Protein AF-A0A918U1X6-F1 (afdb_monomer)

pLDDT: mean 87.66, std 9.96, range [41.78, 95.81]

Nearest PDB structures (foldseek):
  2d9a-assembly1_A  TM=4.095E-01  e=6.237E+00  Mus musculus
  4cfg-assembly1_B  TM=3.578E-01  e=7.167E+00  Homo sapiens
  7lt3-assembly1_H  TM=2.401E-01  e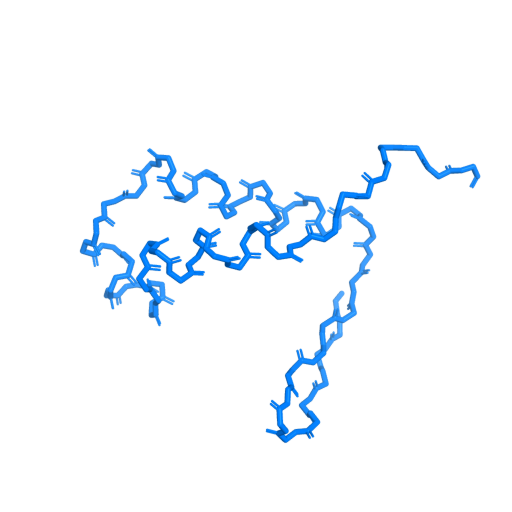=6.686E+00  Homo sapiens

Solvent-accessible surface area (backbone atoms only — not comparable to full-atom values): 4094 Å² total; per-residue (Å²): 116,50,80,45,81,70,84,89,50,75,50,74,51,60,52,71,70,57,50,55,49,53,56,50,52,54,51,50,46,66,74,72,53,57,72,66,52,20,57,73,72,68,71,43,48,64,65,56,54,51,50,52,60,70,68,53,79,91,70,72,97,72,79,134

Secondary structure (DSSP, 8-st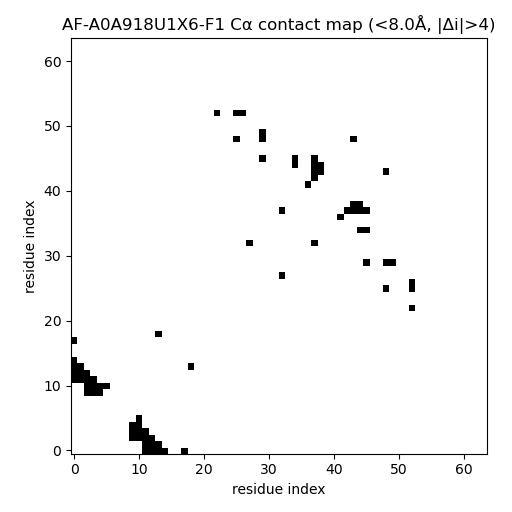ate):
-EEEE-SS-EEEE--HHHHHHHHHHHHHHHHH--HHHIIIIISS-HHHHHHHHHHS----S---

Organism: Streptomyces cinnamoneus (NCBI:txid53446)

Radius of gyration: 13.38 Å; Cα contacts (8 Å, |Δi|>4): 38; chains: 1; bounding box: 24×33×28 Å

Structure (mmCIF, N/CA/C/O backbone):
data_AF-A0A918U1X6-F1
#
_entry.id   AF-A0A918U1X6-F1
#
loop_
_atom_site.group_PDB
_atom_site.id
_atom_site.type_symbol
_atom_site.label_atom_id
_atom_site.label_alt_id
_atom_site.label_comp_id
_atom_site.label_asym_id
_atom_site.label_entity_id
_atom_site.label_seq_id
_atom_site.pdbx_PDB_ins_code
_atom_site.Cartn_x
_atom_site.Cartn_y
_atom_site.Cartn_z
_atom_site.occupancy
_atom_site.B_iso_or_equiv
_atom_site.auth_seq_id
_atom_site.auth_comp_id
_atom_site.auth_asym_id
_atom_site.auth_atom_id
_atom_site.pdbx_PDB_model_num
ATOM 1 N N . MET A 1 1 ? -0.379 -3.167 15.319 1.00 85.75 1 MET A N 1
ATOM 2 C CA . MET A 1 1 ? -0.995 -4.031 14.278 1.00 85.75 1 MET A CA 1
ATOM 3 C C . MET A 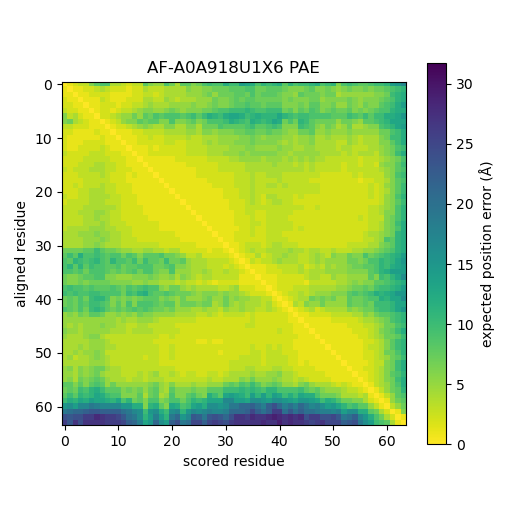1 1 ? -1.554 -5.357 14.829 1.00 85.75 1 MET A C 1
ATOM 5 O O . MET A 1 1 ? -0.902 -6.012 15.633 1.00 85.75 1 MET A O 1
ATOM 9 N N . GLN A 1 2 ? -2.746 -5.761 14.381 1.00 93.25 2 GLN A N 1
ATOM 10 C CA . GLN A 1 2 ? -3.390 -7.067 14.578 1.00 93.25 2 GLN A CA 1
ATOM 11 C C . GLN A 1 2 ? -3.883 -7.583 13.222 1.00 93.25 2 GLN A C 1
ATOM 13 O O . GLN A 1 2 ? -4.394 -6.800 12.425 1.00 93.25 2 GLN A O 1
ATOM 18 N N . VAL A 1 3 ? -3.756 -8.885 12.974 1.00 93.69 3 VAL A N 1
ATOM 19 C CA . VAL A 1 3 ? -4.182 -9.527 11.722 1.00 93.69 3 VAL A CA 1
ATOM 20 C C . VAL A 1 3 ? -5.195 -10.613 12.051 1.00 93.69 3 VAL A C 1
ATOM 22 O O . VAL A 1 3 ? -4.954 -11.433 12.936 1.00 93.69 3 VAL A O 1
ATOM 25 N N . GLN A 1 4 ? -6.327 -10.598 11.358 1.00 95.81 4 GLN A N 1
ATOM 26 C CA . GLN A 1 4 ? -7.389 -11.587 11.484 1.00 95.81 4 GLN A CA 1
ATOM 27 C C . GLN A 1 4 ? -7.683 -12.170 10.106 1.00 95.81 4 GLN A C 1
ATOM 29 O O . GLN A 1 4 ? -8.018 -11.439 9.178 1.00 95.81 4 GLN A O 1
ATOM 34 N N . ASP A 1 5 ? -7.559 -13.486 9.987 1.00 93.94 5 ASP A N 1
ATOM 35 C CA . ASP A 1 5 ? -7.970 -14.230 8.800 1.00 93.94 5 ASP A CA 1
ATOM 36 C C . ASP A 1 5 ? -9.444 -14.634 8.960 1.00 93.94 5 ASP A C 1
ATOM 38 O O . ASP A 1 5 ? -9.793 -15.377 9.881 1.00 93.94 5 ASP A O 1
ATOM 42 N N . GLN A 1 6 ? -10.315 -14.099 8.102 1.00 94.38 6 GLN A N 1
ATOM 43 C CA . GLN A 1 6 ? -11.751 -14.402 8.073 1.00 94.38 6 GLN A CA 1
ATOM 44 C C . GLN A 1 6 ? -12.108 -15.389 6.945 1.00 94.38 6 GLN A C 1
ATOM 46 O O . GLN A 1 6 ? -13.274 -15.532 6.568 1.00 94.38 6 GLN A O 1
ATOM 51 N N . GLY A 1 7 ? -11.113 -16.082 6.385 1.00 93.44 7 GLY A N 1
ATOM 52 C CA . GLY A 1 7 ? -11.244 -17.059 5.310 1.00 93.44 7 GLY A CA 1
ATOM 53 C C . GLY A 1 7 ? -11.343 -16.412 3.930 1.00 93.44 7 GLY A C 1
ATOM 54 O O . GLY A 1 7 ? -10.483 -16.631 3.084 1.00 93.44 7 GLY A O 1
ATOM 55 N N . ALA A 1 8 ? -12.392 -15.622 3.687 1.00 92.81 8 ALA A N 1
ATOM 56 C CA . ALA A 1 8 ? -12.572 -14.926 2.407 1.00 92.81 8 ALA A CA 1
ATOM 57 C C . ALA A 1 8 ? -11.724 -13.646 2.295 1.00 92.81 8 ALA A C 1
ATOM 59 O O . ALA A 1 8 ? -11.450 -13.185 1.189 1.00 92.81 8 ALA A O 1
ATOM 60 N N . GLU A 1 9 ? -11.319 -13.077 3.430 1.00 90.31 9 GLU A N 1
ATOM 61 C CA . GLU A 1 9 ? -10.541 -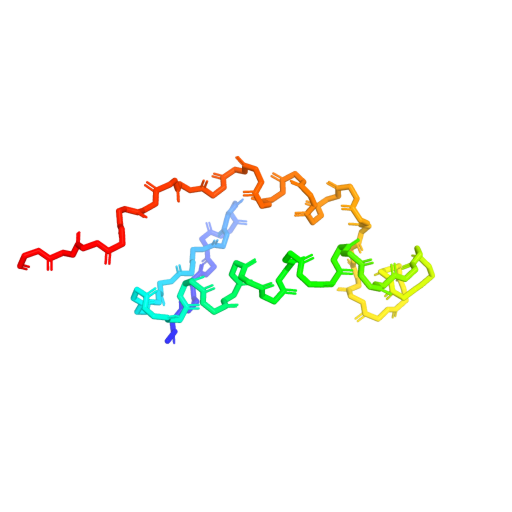11.846 3.505 1.00 90.31 9 GLU A CA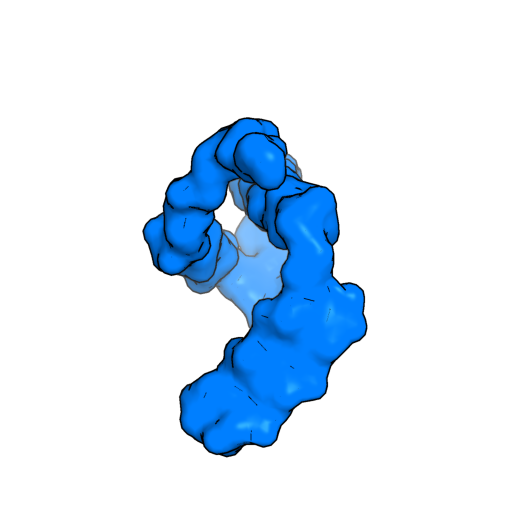 1
ATOM 62 C C . GLU A 1 9 ? -9.616 -11.837 4.725 1.00 90.31 9 GLU A C 1
ATOM 64 O O . GLU A 1 9 ? -9.863 -12.510 5.730 1.00 90.31 9 GLU A O 1
ATOM 69 N N . ILE A 1 10 ? -8.556 -11.033 4.637 1.00 90.69 10 ILE A N 1
ATOM 70 C CA . ILE A 1 10 ? -7.653 -10.746 5.750 1.00 90.69 10 ILE A CA 1
ATOM 71 C C . ILE A 1 10 ? -7.942 -9.325 6.225 1.00 90.69 10 ILE A C 1
ATOM 73 O O . ILE A 1 10 ? -7.765 -8.364 5.477 1.00 90.69 10 ILE A O 1
ATOM 77 N N . VAL A 1 11 ? -8.345 -9.186 7.487 1.00 91.38 11 VAL A N 1
ATOM 78 C CA . VAL A 1 11 ? -8.572 -7.889 8.127 1.00 91.38 11 VAL A CA 1
ATOM 79 C C . VAL A 1 11 ? -7.354 -7.524 8.960 1.00 91.38 11 VAL A C 1
ATOM 81 O O . VAL A 1 11 ? -6.969 -8.239 9.889 1.00 91.38 11 VAL A O 1
ATOM 84 N N . VAL A 1 12 ? -6.751 -6.381 8.640 1.00 91.44 12 VAL A N 1
ATOM 85 C CA . VAL A 1 12 ? -5.612 -5.836 9.375 1.00 91.44 12 VAL A CA 1
ATOM 86 C C . VAL A 1 12 ? -6.049 -4.592 10.139 1.00 91.44 12 VAL A C 1
ATOM 88 O O . VAL A 1 12 ? -6.385 -3.571 9.546 1.00 91.44 12 VAL A O 1
ATOM 91 N N . THR A 1 13 ? -5.989 -4.660 11.466 1.00 93.06 13 THR A N 1
ATOM 92 C CA . THR A 1 13 ? -6.251 -3.519 12.348 1.00 93.06 13 THR A CA 1
ATOM 93 C C . THR A 1 13 ? -4.928 -2.927 12.804 1.00 93.06 13 THR A C 1
ATOM 95 O O . THR A 1 13 ? -4.079 -3.617 13.368 1.00 93.06 13 THR A O 1
ATOM 98 N N . MET A 1 14 ? -4.726 -1.635 12.597 1.00 94.44 14 MET A N 1
ATOM 99 C CA . MET A 1 14 ? -3.490 -0.953 12.974 1.00 94.44 14 MET A CA 1
ATOM 100 C C . MET A 1 14 ? -3.775 0.461 13.469 1.00 94.44 14 MET A C 1
ATOM 102 O O . MET A 1 14 ? -4.869 0.990 13.261 1.00 94.44 14 MET A O 1
ATOM 106 N N . ALA A 1 15 ? -2.805 1.059 14.158 1.00 93.44 15 ALA A N 1
ATOM 107 C CA . ALA A 1 15 ? -2.893 2.463 14.529 1.00 93.44 15 ALA A CA 1
ATOM 108 C C . ALA A 1 15 ? -2.855 3.347 13.273 1.00 93.44 15 ALA A C 1
ATOM 110 O O . ALA A 1 15 ? -2.306 2.971 12.238 1.00 93.44 15 ALA A O 1
ATOM 111 N N . ARG A 1 16 ? -3.404 4.560 13.374 1.00 90.12 16 ARG A N 1
ATOM 112 C CA . ARG A 1 16 ? -3.435 5.514 12.254 1.00 90.12 16 ARG A CA 1
ATOM 113 C C . ARG A 1 16 ? -2.037 5.824 11.706 1.00 90.12 16 ARG A C 1
ATOM 115 O O . ARG A 1 16 ? -1.852 5.905 10.500 1.00 90.12 16 ARG A O 1
ATOM 122 N N . GLU A 1 17 ? -1.062 5.988 12.592 1.00 92.50 17 GLU A N 1
ATOM 123 C CA . GLU A 1 17 ? 0.332 6.253 12.221 1.00 92.50 17 GLU A CA 1
ATOM 124 C C . GLU A 1 17 ? 0.951 5.066 11.467 1.00 92.50 17 GLU A C 1
ATOM 126 O O . GLU A 1 17 ? 1.625 5.261 10.459 1.00 92.50 17 GLU A O 1
ATOM 131 N N . GLU A 1 18 ? 0.652 3.835 11.903 1.00 93.25 18 GLU A N 1
ATOM 132 C CA . GLU A 1 18 ? 1.073 2.609 11.214 1.00 93.25 18 GLU A CA 1
ATOM 133 C C . GLU A 1 18 ? 0.461 2.537 9.802 1.00 93.25 18 GLU A C 1
ATOM 135 O O . GLU A 1 18 ? 1.157 2.182 8.855 1.00 93.25 18 GLU A O 1
ATOM 140 N N . PHE A 1 19 ? -0.806 2.938 9.636 1.00 91.75 19 PHE A N 1
ATOM 141 C CA . PHE A 1 19 ? -1.470 2.973 8.327 1.00 91.75 19 PHE A CA 1
ATOM 142 C C . PHE A 1 19 ? -0.769 3.916 7.345 1.00 91.75 19 PHE A C 1
ATOM 144 O O . PHE A 1 19 ? -0.439 3.510 6.229 1.00 91.75 19 PHE A O 1
ATOM 151 N N . PHE A 1 20 ? -0.494 5.157 7.760 1.00 91.81 20 PHE A N 1
ATOM 152 C CA . PHE A 1 20 ? 0.197 6.121 6.900 1.00 91.81 20 PHE A CA 1
ATOM 153 C C . PHE A 1 20 ? 1.626 5.683 6.571 1.00 91.81 20 PHE A C 1
ATOM 155 O O . PHE A 1 20 ? 2.088 5.894 5.447 1.00 91.81 20 PHE A O 1
ATOM 162 N N . LEU A 1 21 ? 2.315 5.034 7.514 1.00 92.94 21 LEU A N 1
ATOM 163 C CA . LEU A 1 21 ? 3.630 4.455 7.260 1.00 92.94 21 LEU A CA 1
ATOM 164 C C . LEU A 1 21 ? 3.559 3.369 6.177 1.00 92.94 21 LEU A C 1
ATOM 166 O O . LEU A 1 21 ? 4.326 3.422 5.220 1.00 92.94 21 LEU A O 1
ATOM 170 N N . VAL A 1 22 ? 2.618 2.425 6.278 1.00 91.88 22 VAL A N 1
ATOM 171 C CA . VAL A 1 22 ? 2.438 1.361 5.273 1.00 91.88 22 VAL A CA 1
ATOM 172 C C . VAL A 1 22 ? 2.113 1.946 3.897 1.00 91.88 22 VAL A C 1
ATOM 174 O O . VAL A 1 22 ? 2.745 1.570 2.911 1.00 91.88 22 VAL A O 1
ATOM 177 N N . GLN A 1 23 ? 1.190 2.909 3.826 1.00 92.44 23 GLN A N 1
ATOM 178 C CA . GLN A 1 23 ? 0.841 3.589 2.575 1.00 92.44 23 GLN A CA 1
ATOM 179 C C . GLN A 1 23 ? 2.058 4.286 1.938 1.00 92.44 23 GLN A C 1
ATOM 181 O O . GLN A 1 23 ? 2.257 4.212 0.722 1.00 92.44 23 GLN A O 1
ATOM 186 N N . SER A 1 24 ? 2.893 4.929 2.759 1.00 92.94 24 SER A N 1
ATOM 187 C CA . SER A 1 24 ? 4.103 5.621 2.300 1.00 92.94 24 SER A CA 1
ATOM 188 C C . SER A 1 24 ? 5.136 4.634 1.755 1.00 92.94 24 SER A C 1
ATOM 190 O O . SER A 1 24 ? 5.647 4.834 0.658 1.00 92.94 24 SER A O 1
ATOM 192 N N . LEU A 1 25 ? 5.375 3.526 2.464 1.00 92.44 25 LEU A N 1
ATOM 193 C CA . LEU A 1 25 ? 6.308 2.477 2.036 1.00 92.44 25 LEU A CA 1
ATOM 194 C C . LEU A 1 25 ? 5.865 1.798 0.734 1.00 92.44 25 LEU A C 1
ATOM 196 O O . LEU A 1 25 ? 6.692 1.504 -0.126 1.00 92.44 25 LEU A O 1
ATOM 200 N N . MET A 1 26 ? 4.562 1.563 0.558 1.00 92.31 26 MET A N 1
ATOM 201 C CA . MET A 1 26 ? 4.026 1.022 -0.695 1.00 92.31 26 MET A CA 1
ATOM 202 C C . MET A 1 26 ? 4.207 1.997 -1.863 1.00 92.31 26 MET A C 1
ATOM 204 O O . MET A 1 26 ? 4.539 1.572 -2.969 1.00 92.31 26 MET A O 1
ATOM 208 N N . SER A 1 27 ? 4.009 3.295 -1.620 1.00 92.81 27 SER A N 1
ATOM 209 C CA . SER A 1 27 ? 4.246 4.340 -2.624 1.00 92.81 27 SER A CA 1
ATOM 210 C C . SER A 1 27 ? 5.724 4.394 -3.021 1.00 92.81 27 SER A C 1
ATOM 212 O O . SER A 1 27 ? 6.039 4.330 -4.205 1.00 92.81 27 SER A O 1
ATOM 214 N N . GLU A 1 28 ? 6.632 4.397 -2.042 1.00 93.56 28 GLU A N 1
ATOM 215 C CA . GLU A 1 28 ? 8.081 4.378 -2.274 1.00 93.56 28 GLU A CA 1
ATOM 216 C C . GLU A 1 28 ? 8.521 3.136 -3.060 1.00 93.56 28 GLU A C 1
ATOM 218 O O . GLU A 1 28 ? 9.294 3.242 -4.015 1.00 93.56 28 GLU A O 1
ATOM 223 N N . ALA A 1 29 ? 7.998 1.956 -2.713 1.00 91.56 29 ALA A N 1
ATOM 224 C CA . ALA A 1 29 ? 8.302 0.722 -3.431 1.00 91.56 29 ALA A CA 1
ATOM 225 C C . ALA A 1 29 ? 7.880 0.803 -4.907 1.00 91.56 29 ALA A C 1
ATOM 227 O O . ALA A 1 29 ? 8.626 0.366 -5.780 1.00 91.56 29 ALA A O 1
ATOM 228 N N . LEU A 1 30 ? 6.712 1.384 -5.203 1.00 92.81 30 LEU A N 1
ATOM 229 C CA . LEU A 1 30 ? 6.233 1.566 -6.578 1.00 92.81 30 LEU A CA 1
ATOM 230 C C . LEU A 1 30 ? 7.084 2.557 -7.383 1.00 92.81 30 LEU A C 1
ATOM 232 O O . LEU A 1 30 ? 7.195 2.404 -8.600 1.00 92.81 30 LEU A O 1
ATOM 236 N N . GLU A 1 31 ? 7.646 3.569 -6.724 1.00 91.88 31 GLU A N 1
ATOM 237 C CA . GLU A 1 31 ? 8.486 4.592 -7.356 1.00 91.88 31 GLU A CA 1
ATOM 238 C C . GLU A 1 31 ? 9.921 4.115 -7.605 1.00 91.88 31 GLU A C 1
ATOM 240 O O . GLU A 1 31 ? 10.532 4.509 -8.598 1.00 91.88 31 GLU A O 1
ATOM 245 N N . THR A 1 32 ? 10.460 3.281 -6.713 1.00 90.81 32 THR A N 1
ATOM 246 C CA . THR A 1 32 ? 11.894 2.944 -6.686 1.00 90.81 32 THR A CA 1
ATOM 247 C C . THR A 1 32 ? 12.215 1.512 -7.100 1.00 90.81 32 THR A C 1
ATOM 249 O O . THR A 1 32 ? 13.313 1.268 -7.600 1.00 90.81 32 THR A O 1
ATOM 252 N N . GLY A 1 33 ? 11.291 0.568 -6.911 1.00 88.19 33 GLY A N 1
ATOM 253 C CA . GLY A 1 33 ? 11.508 -0.838 -7.249 1.00 88.19 33 GLY A CA 1
ATOM 254 C C . GLY A 1 33 ? 11.340 -1.114 -8.741 1.00 88.19 33 GLY A C 1
ATOM 255 O O . GLY A 1 33 ? 10.564 -0.447 -9.432 1.00 88.19 33 GLY A O 1
ATOM 256 N N . ASP A 1 34 ? 12.035 -2.127 -9.257 1.00 87.94 34 ASP A N 1
ATOM 257 C CA . ASP A 1 34 ? 11.808 -2.660 -10.603 1.00 87.94 34 ASP A CA 1
ATOM 258 C C . ASP A 1 34 ? 10.786 -3.814 -10.594 1.00 87.94 34 ASP A C 1
ATOM 260 O O . ASP A 1 34 ? 10.287 -4.210 -9.545 1.00 87.94 34 ASP A O 1
ATOM 264 N N . ASP A 1 35 ? 10.377 -4.306 -11.763 1.00 85.81 35 ASP A N 1
ATOM 265 C CA . ASP A 1 35 ? 9.334 -5.343 -11.838 1.00 85.81 35 ASP A CA 1
ATOM 266 C C . ASP A 1 35 ? 9.836 -6.701 -11.304 1.00 85.81 35 ASP A C 1
ATOM 268 O O . ASP A 1 35 ? 9.068 -7.467 -10.724 1.00 85.81 35 ASP A O 1
ATOM 272 N N . CYS A 1 36 ? 11.140 -6.972 -11.430 1.00 83.88 36 CYS A N 1
ATOM 273 C CA . CYS A 1 36 ? 11.769 -8.204 -10.957 1.00 83.88 36 CYS A CA 1
ATOM 274 C C . CYS A 1 36 ? 11.747 -8.287 -9.424 1.00 83.88 36 CYS A C 1
ATOM 276 O O . CYS A 1 36 ? 11.460 -9.345 -8.858 1.00 83.88 36 CYS A O 1
ATOM 278 N N . ASP A 1 37 ? 12.000 -7.170 -8.740 1.00 87.25 37 ASP A N 1
ATOM 279 C CA . ASP A 1 37 ? 11.938 -7.075 -7.281 1.00 87.25 37 ASP A CA 1
ATOM 280 C C . ASP A 1 37 ? 10.531 -7.376 -6.743 1.00 87.25 37 ASP A C 1
ATOM 282 O O . ASP A 1 37 ? 10.374 -8.031 -5.708 1.00 87.25 37 ASP A O 1
ATOM 286 N N . PHE A 1 38 ? 9.497 -6.930 -7.455 1.00 88.69 38 PHE A N 1
ATOM 287 C CA . PHE A 1 38 ? 8.104 -7.166 -7.080 1.00 88.69 38 PHE A CA 1
ATOM 288 C C . PHE A 1 38 ? 7.740 -8.653 -7.193 1.00 88.69 38 PHE A C 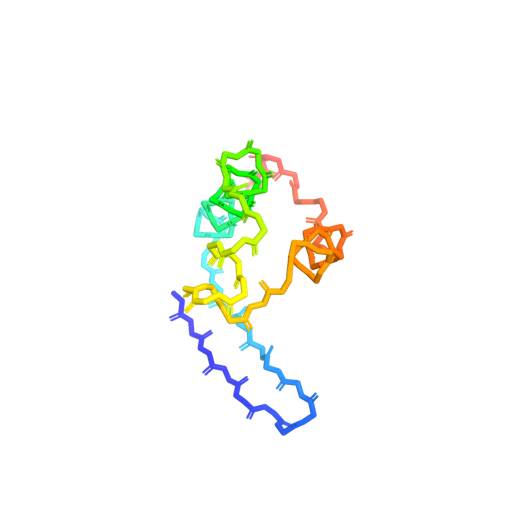1
ATOM 290 O O . PHE A 1 38 ? 7.283 -9.262 -6.219 1.00 88.69 38 PHE A O 1
ATOM 297 N N . ASP A 1 39 ? 8.074 -9.272 -8.322 1.00 81.00 39 ASP A N 1
ATOM 298 C CA . ASP A 1 39 ? 7.773 -10.683 -8.566 1.00 81.00 39 ASP A CA 1
ATOM 299 C C . ASP A 1 39 ? 8.573 -11.630 -7.654 1.00 81.00 39 ASP A C 1
ATOM 301 O O . ASP A 1 39 ? 8.053 -12.656 -7.211 1.00 81.00 39 ASP A O 1
ATOM 305 N N . THR A 1 40 ? 9.835 -11.305 -7.348 1.00 83.19 40 THR A N 1
ATOM 306 C CA . THR A 1 40 ? 10.743 -12.225 -6.634 1.00 83.19 40 THR A CA 1
ATOM 307 C C . THR A 1 40 ? 10.849 -11.980 -5.130 1.00 83.19 40 THR A C 1
ATOM 309 O O . THR A 1 40 ? 11.088 -12.931 -4.382 1.00 83.19 40 THR A O 1
ATOM 312 N N . ARG A 1 41 ? 10.683 -10.734 -4.664 1.00 83.81 41 ARG A N 1
ATOM 313 C CA . ARG A 1 41 ? 10.890 -10.355 -3.254 1.00 83.81 41 ARG A CA 1
ATOM 314 C C . ARG A 1 41 ? 9.607 -9.945 -2.549 1.00 83.81 41 ARG A C 1
ATOM 316 O O . ARG A 1 41 ? 9.448 -10.251 -1.369 1.00 83.81 41 ARG A O 1
ATOM 323 N N . VAL A 1 42 ? 8.722 -9.232 -3.242 1.00 81.38 42 VAL A N 1
ATOM 3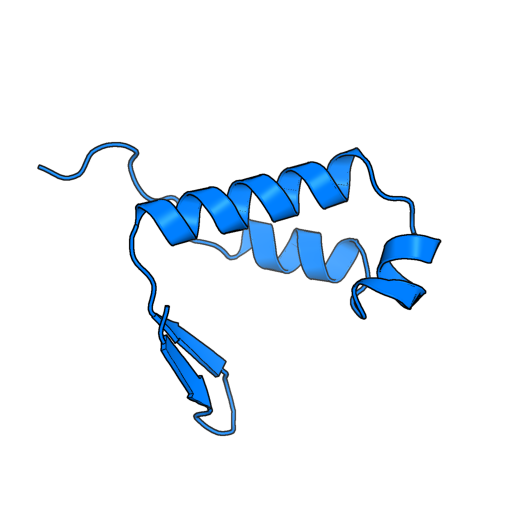24 C CA . VAL A 1 42 ? 7.447 -8.765 -2.674 1.00 81.38 42 VAL A CA 1
ATOM 325 C C . VAL A 1 42 ? 6.385 -9.863 -2.756 1.00 81.38 42 VAL A C 1
ATOM 327 O O . VAL A 1 42 ? 5.524 -9.944 -1.883 1.00 81.38 42 VAL A O 1
ATOM 330 N N . GLY A 1 43 ? 6.477 -10.741 -3.761 1.00 84.94 43 GLY A N 1
ATOM 331 C CA . GLY A 1 43 ? 5.484 -11.789 -4.004 1.00 84.94 43 GLY A CA 1
ATOM 332 C C . GLY A 1 43 ? 4.159 -11.231 -4.529 1.00 84.94 43 GLY A C 1
ATOM 333 O O . GLY A 1 43 ? 3.123 -11.871 -4.372 1.00 84.94 43 GLY A O 1
ATOM 334 N N . ALA A 1 44 ? 4.197 -10.030 -5.106 1.00 87.69 44 ALA A N 1
ATOM 335 C CA . ALA A 1 44 ? 3.074 -9.347 -5.731 1.00 87.69 44 ALA A CA 1
ATOM 336 C C . ALA A 1 44 ? 3.608 -8.476 -6.865 1.00 87.69 44 ALA A C 1
ATOM 338 O O . ALA A 1 44 ? 4.661 -7.857 -6.727 1.00 87.69 44 ALA A O 1
ATOM 339 N N . THR A 1 45 ? 2.860 -8.377 -7.953 1.00 92.06 45 THR A N 1
ATOM 340 C CA . THR A 1 45 ? 3.184 -7.504 -9.083 1.00 92.06 45 THR A CA 1
ATOM 341 C C . THR A 1 45 ? 3.017 -6.028 -8.705 1.00 92.06 45 THR A C 1
ATOM 343 O O . THR A 1 45 ? 2.237 -5.663 -7.817 1.00 92.06 45 THR A O 1
ATOM 346 N N . LYS A 1 46 ? 3.689 -5.122 -9.429 1.00 92.00 46 LYS A N 1
ATOM 347 C CA . LYS A 1 46 ? 3.485 -3.671 -9.247 1.00 92.00 46 LYS A CA 1
ATOM 348 C C . LYS A 1 46 ? 2.037 -3.238 -9.438 1.00 92.00 46 LYS A C 1
ATOM 350 O O . LYS A 1 46 ? 1.579 -2.317 -8.762 1.00 92.00 46 LYS A O 1
ATOM 355 N N . ASP A 1 47 ? 1.316 -3.873 -10.356 1.00 92.81 47 ASP A N 1
ATOM 356 C CA . ASP A 1 47 ? -0.077 -3.525 -10.622 1.00 92.81 47 ASP A CA 1
ATOM 357 C C . ASP A 1 47 ? -1.006 -3.944 -9.480 1.00 92.81 47 ASP A C 1
ATOM 359 O O . ASP A 1 47 ? -1.903 -3.176 -9.128 1.00 92.81 47 ASP A O 1
ATOM 363 N N . GLU A 1 48 ? -0.755 -5.082 -8.831 1.00 92.62 48 GLU A N 1
ATOM 364 C CA . GLU A 1 48 ? -1.480 -5.483 -7.619 1.00 92.62 48 GLU A CA 1
ATOM 365 C C . GLU A 1 48 ? -1.241 -4.494 -6.476 1.00 92.62 48 GLU A C 1
ATOM 367 O O . GLU A 1 48 ? -2.197 -4.027 -5.854 1.00 92.62 48 GLU A O 1
ATOM 372 N N . VAL A 1 49 ? 0.013 -4.089 -6.248 1.00 91.75 49 VAL A N 1
ATOM 373 C CA . VAL A 1 49 ? 0.356 -3.107 -5.205 1.00 91.75 49 VAL A CA 1
ATOM 374 C C . VAL A 1 49 ? -0.255 -1.736 -5.509 1.00 91.75 49 VAL A C 1
ATOM 376 O O . VAL A 1 49 ? -0.809 -1.089 -4.618 1.00 91.75 49 VAL A O 1
ATOM 379 N N . ARG A 1 50 ? -0.243 -1.305 -6.776 1.00 93.25 50 ARG A N 1
ATOM 380 C CA . ARG A 1 50 ? -0.893 -0.065 -7.227 1.00 93.25 50 ARG A CA 1
ATOM 381 C C . ARG A 1 50 ? -2.411 -0.124 -7.060 1.00 93.25 50 ARG A C 1
ATOM 383 O O . ARG A 1 50 ? -3.020 0.872 -6.670 1.00 93.25 50 ARG A O 1
ATOM 390 N N . SER A 1 51 ? -3.025 -1.265 -7.364 1.00 93.50 51 SER A N 1
ATOM 391 C CA . SER A 1 51 ? -4.459 -1.483 -7.172 1.00 93.50 51 SER A CA 1
ATOM 392 C C . SER A 1 51 ? -4.828 -1.428 -5.691 1.00 93.50 51 SER A C 1
ATOM 394 O O . SER A 1 51 ? -5.775 -0.733 -5.325 1.00 93.50 51 SER A O 1
ATOM 396 N N . LEU A 1 52 ? -4.042 -2.085 -4.833 1.00 90.50 52 LEU A N 1
ATOM 397 C CA . LEU A 1 52 ? -4.236 -2.057 -3.387 1.00 90.50 52 LEU A CA 1
ATOM 398 C C . LEU A 1 52 ? -4.140 -0.626 -2.850 1.00 90.50 52 LEU A C 1
ATOM 400 O O . LEU A 1 52 ? -5.060 -0.179 -2.171 1.00 90.50 52 LEU A O 1
ATOM 404 N N . LEU A 1 53 ? -3.101 0.127 -3.226 1.00 91.00 53 LEU A N 1
ATOM 405 C CA . LEU A 1 53 ? -2.918 1.515 -2.790 1.00 91.00 53 LEU A CA 1
ATOM 406 C C . LEU A 1 53 ? -4.106 2.412 -3.179 1.00 91.00 53 LEU A C 1
ATOM 408 O O . LEU A 1 53 ? -4.547 3.227 -2.377 1.00 91.00 53 LEU A O 1
ATOM 412 N N . ARG A 1 54 ? -4.663 2.231 -4.386 1.00 91.00 54 ARG A N 1
ATOM 413 C CA . ARG A 1 54 ? -5.855 2.964 -4.857 1.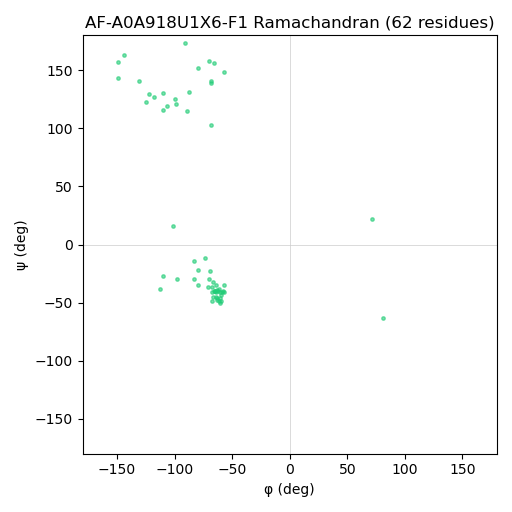00 91.00 54 ARG A CA 1
ATOM 414 C C . ARG A 1 54 ? -7.143 2.579 -4.131 1.00 91.00 54 ARG A C 1
ATOM 416 O O . ARG A 1 54 ? -8.092 3.354 -4.158 1.00 91.00 54 ARG A O 1
ATOM 423 N N . SER A 1 55 ? -7.200 1.384 -3.544 1.00 89.81 55 SER A N 1
ATOM 424 C CA . SER A 1 55 ? -8.357 0.924 -2.768 1.00 89.81 55 SER A CA 1
ATOM 425 C C . SER A 1 55 ? -8.348 1.422 -1.320 1.00 89.81 55 SER A C 1
ATOM 427 O O . SER A 1 55 ? -9.374 1.341 -0.644 1.00 89.81 55 SER A O 1
ATOM 429 N N . LEU A 1 56 ? -7.208 1.936 -0.840 1.00 88.75 56 LEU A N 1
ATOM 430 C CA . LEU A 1 56 ? -7.092 2.453 0.517 1.00 88.75 56 LEU A CA 1
ATOM 431 C C . LEU A 1 56 ? -7.920 3.738 0.681 1.00 88.75 56 LEU A C 1
ATOM 433 O O . LEU A 1 56 ? -7.913 4.593 -0.206 1.00 88.75 56 LEU A O 1
ATOM 437 N N . PRO A 1 57 ? -8.624 3.901 1.814 1.00 84.00 57 PRO A N 1
ATOM 438 C CA . PRO A 1 57 ? -9.397 5.105 2.071 1.00 84.00 57 PRO A CA 1
ATOM 439 C C . PRO A 1 57 ? -8.480 6.314 2.286 1.00 84.00 57 PRO A C 1
ATOM 441 O O . PRO A 1 57 ? -7.474 6.220 2.993 1.00 84.00 57 PRO A O 1
ATOM 444 N N . ASP A 1 58 ? -8.877 7.470 1.751 1.00 79.94 58 ASP A N 1
ATOM 445 C CA . ASP A 1 58 ? -8.272 8.753 2.110 1.00 79.94 58 ASP A CA 1
ATOM 446 C C . ASP A 1 58 ? -8.640 9.090 3.559 1.00 79.94 58 ASP A C 1
ATOM 448 O O . ASP A 1 58 ? -9.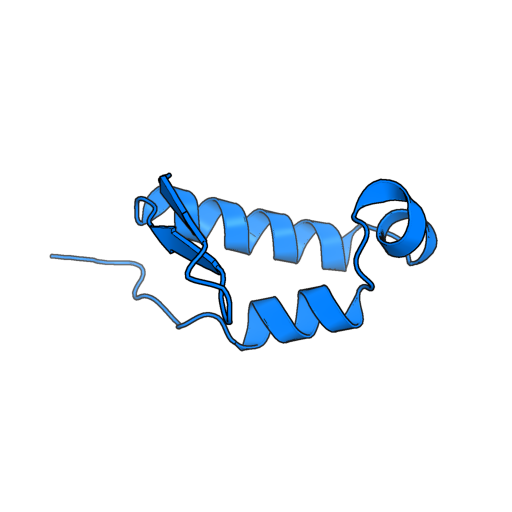766 9.491 3.874 1.00 79.94 58 ASP A O 1
ATOM 452 N N . LEU A 1 59 ? -7.691 8.885 4.471 1.00 77.38 59 LEU A N 1
ATOM 453 C CA . LEU A 1 59 ? -7.852 9.272 5.865 1.00 77.38 59 LEU A CA 1
ATOM 454 C C . LEU A 1 59 ? -7.401 10.728 6.030 1.00 77.38 59 LEU A C 1
ATOM 456 O O . LEU A 1 59 ? -6.294 11.068 5.613 1.00 77.38 59 LEU A O 1
ATOM 460 N N . PRO A 1 60 ? -8.193 11.602 6.681 1.00 76.00 60 PRO A N 1
ATOM 461 C CA . PRO A 1 60 ? -7.754 12.971 6.930 1.00 76.00 60 PRO A CA 1
ATOM 462 C C . PRO A 1 60 ? -6.432 12.973 7.715 1.00 76.00 60 PRO A C 1
ATOM 464 O O . PRO A 1 60 ? -6.186 12.089 8.529 1.00 76.00 60 PRO A O 1
ATOM 467 N N . LEU A 1 61 ? -5.563 13.963 7.517 1.00 64.12 61 LEU A N 1
ATOM 468 C CA . LEU A 1 61 ? -4.304 14.054 8.281 1.00 64.12 61 LEU A CA 1
ATOM 469 C C . LEU A 1 61 ? -4.530 14.494 9.740 1.00 64.12 61 LEU A C 1
ATOM 471 O O . LEU A 1 61 ? -3.640 14.382 10.576 1.00 64.12 61 LEU A O 1
ATOM 475 N N . SER A 1 62 ? -5.739 14.954 10.065 1.00 55.12 62 SER A N 1
ATOM 476 C CA . SER A 1 62 ? -6.138 15.382 11.403 1.00 55.12 62 SER A CA 1
ATOM 477 C C . SER A 1 62 ? -7.280 14.502 11.918 1.00 55.12 62 SER A C 1
ATOM 479 O O . SER A 1 62 ? -8.291 14.305 11.245 1.00 55.12 62 SER A O 1
ATOM 481 N N . GLY A 1 63 ? -7.116 13.935 13.110 1.00 53.62 63 GLY A N 1
ATOM 482 C CA . GLY A 1 63 ? -8.225 13.508 13.965 1.00 53.62 63 GLY A CA 1
ATOM 483 C C . GLY A 1 63 ? -8.262 14.454 15.155 1.00 53.62 63 GLY A C 1
ATOM 484 O O . GLY A 1 63 ? -7.198 14.738 15.699 1.00 53.62 63 GLY A O 1
ATOM 485 N N . GLY A 1 64 ? -9.441 14.994 15.469 1.00 41.78 64 GLY A N 1
ATOM 486 C CA . GLY A 1 64 ? -9.663 15.793 16.677 1.00 41.78 64 GLY A CA 1
ATOM 487 C C . GLY A 1 64 ? -9.593 14.978 17.959 1.00 41.78 64 GLY A C 1
ATOM 488 O O . GLY A 1 64 ? -9.523 13.730 17.868 1.00 41.78 64 GLY A O 1
#

Sequence (64 aa):
MQVQDQGAEIVVTMAREEFFLVQSLMSEALETGDDCDFDTRVGATKDEVRSLLRSLPDLPLSGG

Foldseek 3Di:
DDWDCPPVDIDDDDDPVVVVVVLVVLVVCLVPPDQCCCVPPVVHGSVRSVVVSVPDDDDDPDDD

Mean predicted aligned error: 5.34 Å